Protein AF-A0A538TUV4-F1 (afdb_monomer_lite)

Sequence (134 aa):
MTKRAPPCDHSAYLRIYAVIRRIPRGRVATYGQVATLAGLPGRPRLAGYALYASRPHHRLPWHRVLGAGGRLTLAALDPASALTQRMRLEAEGVRFTARGRVDMVAFQWRPGGRRGEARAGHRGEARAGRRGVS

Structure (mmCIF, N/CA/C/O backbone):
data_AF-A0A538TUV4-F1
#
_entry.id   AF-A0A538TUV4-F1
#
loop_
_atom_site.group_PDB
_atom_site.id
_atom_site.type_symbol
_atom_site.label_atom_id
_atom_site.label_alt_id
_atom_site.label_comp_id
_atom_site.label_asym_id
_atom_site.label_entity_id
_atom_site.label_seq_id
_atom_site.pdbx_PDB_ins_code
_atom_site.Cartn_x
_atom_site.Cartn_y
_atom_site.Cartn_z
_atom_site.occupancy
_atom_site.B_iso_or_equiv
_atom_site.auth_seq_id
_atom_site.auth_comp_id
_atom_site.auth_asym_id
_atom_site.auth_atom_id
_atom_site.pdbx_PDB_model_num
ATOM 1 N N . MET A 1 1 ? 30.721 -9.680 -7.781 1.00 37.47 1 MET A N 1
ATOM 2 C CA . MET A 1 1 ? 29.442 -10.422 -7.675 1.00 37.47 1 MET A CA 1
ATOM 3 C C . MET A 1 1 ? 28.278 -9.432 -7.711 1.00 37.47 1 MET A C 1
ATOM 5 O O . MET A 1 1 ? 27.855 -8.934 -6.677 1.00 37.47 1 MET A O 1
ATOM 9 N N . THR A 1 2 ? 27.805 -9.059 -8.901 1.00 40.81 2 THR A N 1
ATOM 10 C CA . THR A 1 2 ? 26.701 -8.102 -9.079 1.00 40.81 2 THR A CA 1
ATOM 11 C C . THR A 1 2 ? 25.365 -8.788 -8.792 1.00 40.81 2 THR A C 1
ATOM 13 O O . THR A 1 2 ? 25.005 -9.784 -9.417 1.00 40.81 2 THR A O 1
ATOM 16 N N . LYS A 1 3 ? 24.620 -8.269 -7.811 1.00 35.59 3 LYS A N 1
ATOM 17 C CA . LYS A 1 3 ? 23.272 -8.729 -7.460 1.00 35.59 3 LYS A CA 1
ATOM 18 C C . LYS A 1 3 ? 22.330 -8.396 -8.620 1.00 35.59 3 LYS A C 1
ATOM 20 O O . LYS A 1 3 ? 21.786 -7.300 -8.695 1.00 35.59 3 LYS A O 1
ATOM 25 N N . ARG A 1 4 ? 22.205 -9.330 -9.561 1.00 33.66 4 ARG A N 1
ATOM 26 C CA . ARG A 1 4 ? 21.364 -9.228 -10.756 1.00 33.66 4 ARG A CA 1
ATOM 27 C C . ARG A 1 4 ? 19.926 -8.937 -10.319 1.00 33.66 4 ARG A C 1
ATOM 29 O O . ARG A 1 4 ? 19.302 -9.753 -9.641 1.00 33.66 4 ARG A O 1
ATOM 36 N N . ALA A 1 5 ? 19.435 -7.743 -10.651 1.00 45.44 5 ALA A N 1
ATOM 37 C CA . ALA A 1 5 ? 18.027 -7.403 -10.499 1.00 45.44 5 ALA A CA 1
ATOM 38 C C . ALA A 1 5 ? 17.188 -8.470 -11.234 1.00 45.44 5 ALA A C 1
ATOM 40 O O . ALA A 1 5 ? 17.599 -8.912 -12.313 1.00 45.44 5 ALA A O 1
ATOM 41 N N . PRO A 1 6 ? 16.067 -8.945 -10.658 1.00 50.00 6 PRO A N 1
ATOM 42 C CA . PRO A 1 6 ? 15.227 -9.942 -11.319 1.00 50.00 6 PRO A CA 1
ATOM 43 C C . PRO A 1 6 ? 14.772 -9.412 -12.688 1.00 50.00 6 PRO A C 1
ATOM 45 O O . PRO A 1 6 ? 14.607 -8.196 -12.812 1.00 50.00 6 PRO A O 1
ATOM 48 N N . PRO A 1 7 ? 14.572 -10.278 -13.704 1.00 49.16 7 PRO A N 1
ATOM 49 C CA . PRO A 1 7 ? 14.145 -9.841 -15.027 1.00 49.16 7 PRO A CA 1
ATOM 50 C C . PRO A 1 7 ? 12.883 -8.996 -14.879 1.00 49.16 7 PRO A C 1
ATOM 52 O O . PRO A 1 7 ? 11.860 -9.448 -14.356 1.00 49.16 7 PRO A O 1
ATOM 55 N N . CYS A 1 8 ? 13.020 -7.729 -15.253 1.00 51.62 8 CYS A N 1
ATOM 56 C CA . CYS A 1 8 ? 11.992 -6.716 -15.158 1.00 51.62 8 CYS A CA 1
ATOM 57 C C . CYS A 1 8 ? 10.882 -7.104 -16.132 1.00 51.62 8 CYS A C 1
ATOM 59 O O . CYS A 1 8 ? 10.924 -6.735 -17.301 1.00 51.62 8 CYS A O 1
ATOM 61 N N . ASP A 1 9 ? 9.895 -7.869 -15.678 1.00 63.66 9 ASP A N 1
ATOM 62 C CA . ASP A 1 9 ? 8.659 -8.024 -16.430 1.00 63.66 9 ASP A CA 1
ATOM 63 C C . ASP A 1 9 ? 7.939 -6.667 -16.390 1.00 63.66 9 ASP A C 1
ATOM 65 O O . ASP A 1 9 ? 7.183 -6.345 -15.468 1.00 63.66 9 ASP A O 1
ATOM 69 N N . HIS A 1 10 ? 8.278 -5.819 -17.364 1.00 73.00 10 HIS A N 1
ATOM 70 C CA . HIS A 1 10 ? 7.761 -4.462 -17.495 1.00 73.00 10 HIS A CA 1
ATOM 71 C C . HIS A 1 10 ? 6.225 -4.479 -17.545 1.00 73.00 10 HIS A C 1
ATOM 73 O O . HIS A 1 10 ? 5.577 -3.632 -16.931 1.00 73.00 10 HIS A O 1
ATOM 79 N N . SER A 1 11 ? 5.639 -5.514 -18.159 1.00 84.81 11 SER A N 1
ATOM 80 C CA . SER A 1 11 ? 4.192 -5.739 -18.190 1.00 84.81 11 SER A CA 1
ATOM 81 C C . SER A 1 11 ? 3.624 -5.999 -16.792 1.00 84.81 11 SER A C 1
ATOM 83 O O . SER A 1 11 ? 2.640 -5.370 -16.390 1.00 84.81 11 SER A O 1
ATOM 85 N N . ALA A 1 12 ? 4.273 -6.846 -15.986 1.00 87.62 12 ALA A N 1
ATOM 86 C CA . ALA A 1 12 ? 3.863 -7.076 -14.600 1.00 87.62 12 ALA A CA 1
ATOM 87 C C . ALA A 1 12 ? 3.899 -5.791 -13.754 1.00 87.62 12 ALA A C 1
ATOM 89 O O . ALA A 1 12 ? 2.971 -5.535 -12.981 1.00 87.62 12 ALA A O 1
ATOM 90 N N . TYR A 1 13 ? 4.932 -4.959 -13.909 1.00 89.81 13 TYR A N 1
ATOM 91 C CA . TYR A 1 13 ? 5.059 -3.703 -13.159 1.00 89.81 13 TYR A CA 1
ATOM 92 C C . TYR A 1 13 ? 3.974 -2.703 -13.560 1.00 89.81 13 TYR A C 1
ATOM 94 O O . TYR A 1 13 ? 3.335 -2.116 -12.687 1.00 89.81 13 TYR A O 1
ATOM 102 N N . LEU A 1 14 ? 3.695 -2.566 -14.859 1.00 89.62 14 LEU A N 1
ATOM 103 C CA . LEU A 1 14 ? 2.615 -1.711 -15.355 1.00 89.62 14 LEU A CA 1
ATOM 104 C C . LEU A 1 14 ? 1.245 -2.144 -14.816 1.00 89.62 14 LEU A C 1
ATOM 106 O O . LEU A 1 14 ? 0.465 -1.296 -14.376 1.00 89.62 14 LEU A O 1
ATOM 110 N N . ARG A 1 15 ? 0.969 -3.454 -14.764 1.00 92.00 15 ARG A N 1
ATOM 111 C CA . ARG A 1 15 ? -0.263 -4.002 -14.164 1.00 92.00 15 ARG A CA 1
ATOM 112 C C . ARG A 1 15 ? -0.363 -3.665 -12.676 1.00 92.00 15 ARG A C 1
ATOM 114 O O . ARG A 1 15 ? -1.412 -3.218 -12.215 1.00 92.00 15 ARG A O 1
ATOM 121 N N . ILE A 1 16 ? 0.735 -3.808 -11.933 1.00 92.62 16 ILE A N 1
ATOM 122 C CA . ILE A 1 16 ? 0.810 -3.422 -10.517 1.00 92.62 16 ILE A CA 1
ATOM 123 C C . ILE A 1 16 ? 0.552 -1.915 -10.346 1.00 92.62 16 ILE A C 1
ATOM 125 O O . ILE A 1 16 ? -0.258 -1.520 -9.505 1.00 92.62 16 ILE A O 1
ATOM 129 N N . TYR A 1 17 ? 1.170 -1.062 -11.166 1.00 91.81 17 TYR A N 1
ATOM 130 C CA . TYR A 1 17 ? 0.967 0.389 -11.116 1.00 91.81 17 TYR A CA 1
ATOM 131 C C . TYR A 1 17 ? -0.477 0.783 -11.425 1.00 91.81 17 TYR A C 1
ATOM 133 O O . TYR A 1 17 ? -1.034 1.645 -10.743 1.00 91.81 17 TYR A O 1
ATOM 141 N N . ALA A 1 18 ? -1.105 0.134 -12.408 1.00 91.56 18 ALA A N 1
ATOM 142 C CA . ALA A 1 18 ? -2.507 0.356 -12.744 1.00 91.56 18 ALA A CA 1
ATOM 143 C C . ALA A 1 18 ? -3.431 0.049 -11.555 1.00 91.56 18 ALA A C 1
ATOM 145 O O . ALA A 1 18 ? -4.340 0.825 -11.265 1.00 91.56 18 ALA A O 1
ATOM 146 N N . VAL A 1 19 ? -3.169 -1.031 -10.812 1.00 93.44 19 VAL A N 1
ATOM 147 C CA . VAL A 1 19 ? -3.923 -1.365 -9.593 1.00 93.44 19 VAL A CA 1
ATOM 148 C C . VAL A 1 19 ? -3.707 -0.324 -8.498 1.00 93.44 19 VAL A C 1
ATOM 150 O O . VAL A 1 19 ? -4.678 0.146 -7.911 1.00 93.44 19 VAL A O 1
ATOM 153 N N . ILE A 1 20 ? -2.459 0.080 -8.242 1.00 92.06 20 ILE A N 1
ATOM 154 C CA . ILE A 1 20 ? -2.135 1.059 -7.191 1.00 92.06 20 ILE A CA 1
ATOM 155 C C . ILE A 1 20 ? -2.835 2.400 -7.452 1.00 92.06 20 ILE A C 1
ATOM 157 O O . ILE A 1 20 ? -3.374 3.002 -6.525 1.00 92.06 20 ILE A O 1
ATOM 161 N N . ARG A 1 21 ? -2.900 2.847 -8.714 1.00 92.06 21 ARG A N 1
ATOM 162 C CA . ARG A 1 21 ? -3.614 4.080 -9.101 1.00 92.06 21 ARG A CA 1
ATOM 163 C C . ARG A 1 21 ? -5.115 4.030 -8.814 1.00 92.06 21 ARG A C 1
ATOM 165 O O . ARG A 1 21 ? -5.720 5.076 -8.610 1.00 92.06 21 ARG A O 1
ATOM 172 N N . ARG A 1 22 ? -5.716 2.838 -8.790 1.00 93.25 22 ARG A N 1
ATOM 173 C CA . ARG A 1 22 ? -7.155 2.647 -8.546 1.00 93.25 22 ARG A CA 1
ATOM 174 C C . ARG A 1 22 ? -7.528 2.633 -7.066 1.00 93.25 22 ARG A C 1
ATOM 176 O O . ARG A 1 22 ? -8.718 2.667 -6.764 1.00 93.25 22 ARG A O 1
ATOM 183 N N . ILE A 1 23 ? -6.555 2.578 -6.152 1.00 92.69 23 ILE A N 1
ATOM 184 C CA . ILE A 1 23 ? -6.830 2.609 -4.713 1.00 92.69 23 ILE A CA 1
ATOM 185 C C . ILE A 1 23 ? -7.368 4.006 -4.364 1.00 92.69 23 ILE A C 1
ATOM 187 O O . ILE A 1 23 ? -6.633 4.983 -4.530 1.00 92.69 23 ILE A O 1
ATOM 191 N N . PRO A 1 24 ? -8.620 4.141 -3.893 1.00 92.75 24 PRO A N 1
ATOM 192 C CA . PRO A 1 24 ? -9.211 5.444 -3.614 1.00 92.75 24 PRO A CA 1
ATOM 193 C C . PRO A 1 24 ? -8.592 6.090 -2.368 1.00 92.75 24 PRO A C 1
ATOM 195 O O . PRO A 1 24 ? -7.980 5.418 -1.535 1.00 92.75 24 PRO A O 1
ATOM 198 N N . ARG A 1 25 ? -8.759 7.412 -2.243 1.00 92.88 25 ARG A N 1
ATOM 199 C CA . ARG A 1 25 ? -8.331 8.169 -1.057 1.00 92.88 25 ARG A CA 1
ATOM 200 C C . ARG A 1 25 ? -9.011 7.619 0.198 1.00 92.88 25 ARG A C 1
ATOM 202 O O . ARG A 1 25 ? -10.193 7.284 0.155 1.00 92.88 25 ARG A O 1
ATOM 209 N N . GLY A 1 26 ? -8.260 7.509 1.292 1.00 92.12 26 GLY A N 1
ATOM 210 C CA . GLY A 1 26 ? -8.766 6.991 2.565 1.00 92.12 26 GLY A CA 1
ATOM 211 C C . GLY A 1 26 ? -8.963 5.473 2.579 1.00 92.12 26 GLY A C 1
ATOM 212 O O . GLY A 1 26 ? -9.571 4.944 3.502 1.00 92.12 26 GLY A O 1
ATOM 213 N N . ARG A 1 27 ? -8.470 4.745 1.569 1.00 94.12 27 ARG A N 1
ATOM 214 C CA . ARG A 1 27 ? -8.431 3.278 1.561 1.00 94.12 27 ARG A CA 1
ATOM 215 C C . ARG A 1 27 ? -7.011 2.781 1.345 1.00 94.12 27 ARG A C 1
ATOM 217 O O . ARG A 1 27 ? -6.181 3.453 0.738 1.00 94.12 27 ARG A O 1
ATOM 224 N N . VAL A 1 28 ? -6.754 1.569 1.822 1.00 94.19 28 VAL A N 1
ATOM 225 C CA . VAL A 1 28 ? -5.440 0.924 1.755 1.00 94.19 28 VAL A CA 1
ATOM 226 C C . VAL A 1 28 ? -5.536 -0.467 1.144 1.00 94.19 28 VAL A C 1
ATOM 228 O O . VAL A 1 28 ? -6.573 -1.122 1.219 1.00 94.19 28 VAL A O 1
ATOM 231 N N . ALA A 1 29 ? -4.452 -0.950 0.551 1.00 93.88 29 ALA A N 1
ATOM 232 C CA . ALA A 1 29 ? -4.359 -2.313 0.035 1.00 93.88 29 ALA A CA 1
ATOM 233 C C . ALA A 1 29 ? -3.069 -2.977 0.518 1.00 93.88 29 ALA A C 1
ATOM 235 O O . ALA A 1 29 ? -2.059 -2.311 0.739 1.00 93.88 29 ALA A O 1
ATOM 236 N N . THR A 1 30 ? -3.081 -4.301 0.669 1.00 94.44 30 THR A N 1
ATOM 237 C CA . THR A 1 30 ? -1.852 -5.043 0.987 1.00 94.44 30 THR A CA 1
ATOM 238 C C . THR A 1 30 ? -1.059 -5.359 -0.278 1.00 94.44 30 THR A C 1
ATOM 240 O O . THR A 1 30 ? -1.641 -5.495 -1.352 1.00 94.44 30 THR A O 1
ATOM 243 N N . TYR A 1 31 ? 0.257 -5.568 -0.171 1.00 93.06 31 TYR A N 1
ATOM 244 C CA . TYR A 1 31 ? 1.061 -6.055 -1.306 1.00 93.06 31 TYR A CA 1
ATOM 245 C C . TYR A 1 31 ? 0.511 -7.348 -1.922 1.00 93.06 31 TYR A C 1
ATOM 247 O O . TYR A 1 31 ? 0.519 -7.500 -3.140 1.00 93.06 31 TYR A O 1
ATOM 255 N N . GLY A 1 32 ? 0.008 -8.266 -1.088 1.00 92.06 32 GLY A N 1
ATOM 256 C CA . GLY A 1 32 ? -0.629 -9.499 -1.558 1.00 92.06 32 GLY A CA 1
ATOM 257 C C . GLY A 1 32 ? -1.883 -9.208 -2.371 1.00 92.06 32 GLY A C 1
ATOM 258 O O . GLY A 1 32 ? -2.020 -9.705 -3.482 1.00 92.06 32 GLY A O 1
ATOM 259 N N . GLN A 1 33 ? -2.746 -8.326 -1.868 1.00 93.50 33 GLN A N 1
ATOM 260 C CA . GLN A 1 33 ? -3.946 -7.910 -2.583 1.00 93.50 33 GLN A CA 1
ATOM 261 C C . GLN A 1 33 ? -3.619 -7.203 -3.901 1.00 93.50 33 GLN A C 1
ATOM 263 O O . GLN A 1 33 ? -4.247 -7.493 -4.914 1.00 93.50 33 GLN A O 1
ATOM 268 N N . VAL A 1 34 ? -2.640 -6.294 -3.909 1.00 94.00 34 VAL A N 1
ATOM 269 C CA . VAL A 1 34 ? -2.206 -5.601 -5.130 1.00 94.00 34 VAL A CA 1
ATOM 270 C C . VAL A 1 34 ? -1.709 -6.606 -6.167 1.00 94.00 34 VAL A C 1
ATOM 272 O O . VAL A 1 34 ? -2.100 -6.513 -7.326 1.00 94.00 34 VAL A O 1
ATOM 275 N N . ALA A 1 35 ? -0.907 -7.591 -5.756 1.00 92.62 35 ALA A N 1
ATOM 276 C CA . ALA A 1 35 ? -0.429 -8.644 -6.646 1.00 92.62 35 ALA A CA 1
ATOM 277 C C . ALA A 1 35 ? -1.591 -9.482 -7.210 1.00 92.62 35 ALA A C 1
ATOM 279 O O . ALA A 1 35 ? -1.677 -9.673 -8.420 1.00 92.62 35 ALA A O 1
ATOM 280 N N . THR A 1 36 ? -2.541 -9.900 -6.368 1.00 93.38 36 THR A N 1
ATOM 281 C CA . THR A 1 36 ? -3.736 -10.637 -6.806 1.00 93.38 36 THR A CA 1
ATOM 282 C C . THR A 1 36 ? -4.574 -9.834 -7.801 1.00 93.38 36 THR A C 1
ATOM 284 O O . THR A 1 36 ? -4.918 -10.348 -8.861 1.00 93.38 36 THR A O 1
ATOM 287 N N . LEU A 1 37 ? -4.852 -8.559 -7.517 1.00 92.19 37 LEU A N 1
ATOM 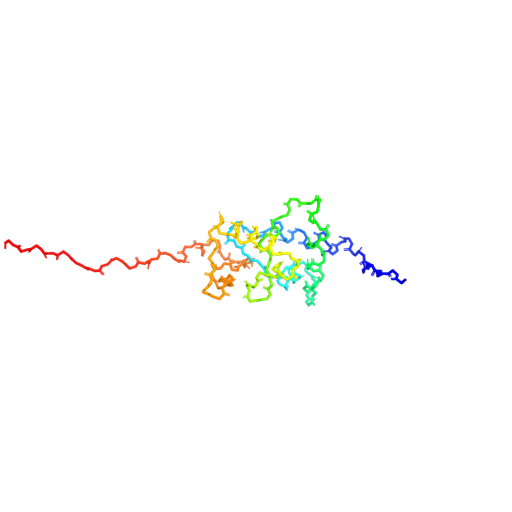288 C CA . LEU A 1 37 ? -5.629 -7.685 -8.406 1.00 92.19 37 LEU A CA 1
ATOM 289 C C . LEU A 1 37 ? -4.892 -7.338 -9.700 1.00 92.19 37 LEU A C 1
ATOM 291 O O . LEU A 1 37 ? -5.527 -7.059 -10.712 1.00 92.19 37 LEU A O 1
ATOM 295 N N . ALA A 1 38 ? -3.561 -7.377 -9.683 1.00 91.81 38 ALA A N 1
ATOM 296 C CA . ALA A 1 38 ? -2.754 -7.249 -10.885 1.00 91.81 38 ALA A CA 1
ATOM 297 C C . ALA A 1 38 ? -2.756 -8.541 -11.716 1.00 91.81 38 ALA A C 1
ATOM 299 O O . ALA A 1 38 ? -2.163 -8.546 -12.787 1.00 91.81 38 ALA A O 1
ATOM 300 N N . GLY A 1 39 ? -3.407 -9.621 -11.263 1.00 91.56 39 GLY A N 1
ATOM 301 C CA . GLY A 1 39 ? -3.402 -10.948 -11.884 1.00 91.56 39 GLY A CA 1
ATOM 302 C C . GLY A 1 39 ? -2.062 -11.673 -11.734 1.00 91.56 39 GLY A C 1
ATOM 303 O O . GLY A 1 39 ? -1.642 -12.402 -12.627 1.00 91.56 39 GLY A O 1
ATOM 304 N N . LEU A 1 40 ? -1.376 -11.421 -10.618 1.00 90.75 40 LEU A N 1
ATOM 305 C CA . LEU A 1 40 ? -0.100 -12.012 -10.215 1.00 90.75 40 LEU A CA 1
ATOM 306 C C . LEU A 1 40 ? -0.247 -12.624 -8.802 1.00 90.75 40 LEU A C 1
ATOM 308 O O . LEU A 1 40 ? 0.452 -12.203 -7.872 1.00 90.75 40 LEU A O 1
ATOM 312 N N . PRO A 1 41 ? -1.190 -13.566 -8.589 1.00 90.75 41 PRO A N 1
ATOM 313 C CA . PRO A 1 41 ? -1.463 -14.129 -7.267 1.00 90.75 41 PRO A CA 1
ATOM 314 C C . PRO A 1 41 ? -0.209 -14.780 -6.667 1.00 90.75 41 PRO A C 1
ATOM 316 O O . PRO A 1 41 ? 0.641 -15.308 -7.380 1.00 90.75 41 PRO A O 1
ATOM 319 N N . GLY A 1 42 ? -0.057 -14.697 -5.343 1.00 88.88 42 GLY A N 1
ATOM 320 C CA . GLY A 1 42 ? 1.094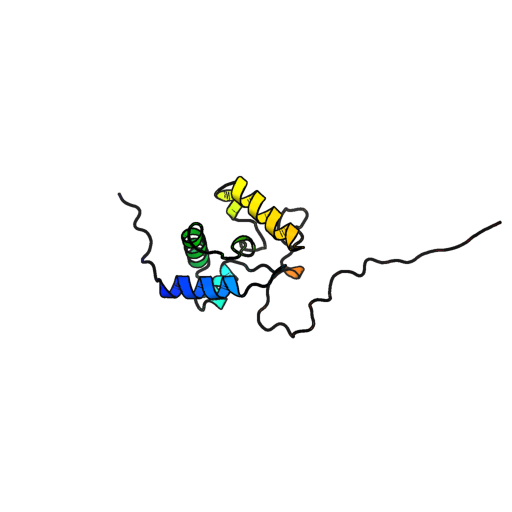 -15.277 -4.638 1.00 88.88 42 GLY A CA 1
ATOM 321 C C . GLY A 1 42 ? 2.422 -14.529 -4.825 1.00 88.88 42 GLY A C 1
ATOM 322 O O . GLY A 1 42 ? 3.446 -14.981 -4.320 1.00 88.88 42 GLY A O 1
ATOM 323 N N . ARG A 1 43 ? 2.434 -13.361 -5.492 1.00 89.88 43 ARG A N 1
ATOM 324 C CA . ARG A 1 43 ? 3.661 -12.5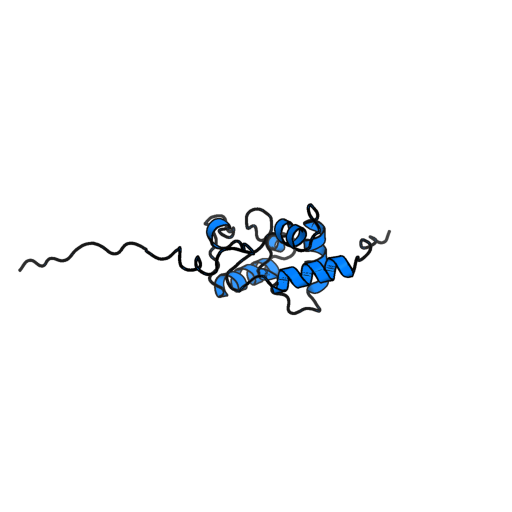78 -5.761 1.00 89.88 43 ARG A CA 1
ATOM 325 C C . ARG A 1 43 ? 3.717 -11.223 -5.017 1.00 89.88 43 ARG A C 1
ATOM 327 O O . ARG A 1 43 ? 4.024 -10.205 -5.639 1.00 89.88 43 ARG A O 1
ATOM 334 N N . PRO A 1 44 ? 3.503 -11.149 -3.682 1.00 87.69 44 PRO A N 1
ATOM 335 C CA . PRO A 1 44 ? 3.528 -9.880 -2.940 1.00 87.69 44 PRO A CA 1
ATOM 336 C C . PRO A 1 44 ? 4.899 -9.189 -2.968 1.00 87.69 44 PRO A C 1
ATOM 338 O O . PRO A 1 44 ? 4.976 -7.963 -2.989 1.00 87.69 44 PRO A O 1
ATOM 341 N N . ARG A 1 45 ? 5.996 -9.962 -3.003 1.00 88.75 45 ARG A N 1
ATOM 342 C CA . ARG A 1 45 ? 7.359 -9.410 -3.097 1.00 88.75 45 ARG A CA 1
ATOM 343 C C . ARG A 1 45 ? 7.575 -8.662 -4.414 1.00 88.75 45 ARG A C 1
ATOM 345 O O . ARG A 1 45 ? 8.195 -7.607 -4.406 1.00 88.75 45 ARG A O 1
ATOM 352 N N . LEU A 1 46 ? 6.995 -9.156 -5.512 1.00 88.44 46 LEU A N 1
ATOM 353 C CA . LEU A 1 46 ? 7.058 -8.496 -6.817 1.00 88.44 46 LEU A CA 1
ATOM 354 C C . LEU A 1 46 ? 6.345 -7.139 -6.797 1.00 88.44 46 LEU A C 1
ATOM 356 O O . LEU A 1 46 ? 6.885 -6.166 -7.311 1.00 88.44 46 LEU A O 1
ATOM 360 N N . ALA A 1 47 ? 5.183 -7.051 -6.142 1.00 88.56 47 ALA A N 1
ATOM 361 C CA . ALA A 1 47 ? 4.500 -5.775 -5.929 1.00 88.56 47 ALA A CA 1
ATOM 362 C C . ALA A 1 47 ? 5.350 -4.796 -5.103 1.00 88.56 47 ALA A C 1
ATOM 364 O O . ALA A 1 47 ? 5.393 -3.606 -5.411 1.00 88.56 47 ALA A O 1
ATOM 365 N N . GLY A 1 48 ? 6.071 -5.296 -4.094 1.00 86.88 48 GLY A N 1
ATOM 366 C CA . GLY A 1 48 ? 7.047 -4.513 -3.335 1.00 86.88 48 GLY A CA 1
ATOM 367 C C . GLY A 1 48 ? 8.195 -3.984 -4.199 1.00 86.88 48 GLY A C 1
ATOM 368 O O . GLY A 1 48 ? 8.511 -2.798 -4.124 1.00 86.88 48 GLY A O 1
ATOM 369 N N . TYR A 1 49 ? 8.779 -4.831 -5.052 1.00 87.12 49 TYR A N 1
ATOM 370 C CA . TYR A 1 49 ? 9.854 -4.431 -5.965 1.00 87.12 49 TYR A CA 1
ATOM 371 C C . TYR A 1 49 ? 9.392 -3.418 -7.011 1.00 87.12 49 TYR A C 1
ATOM 373 O O . TYR A 1 49 ? 10.076 -2.417 -7.215 1.00 87.12 49 TYR A O 1
ATOM 381 N N . ALA A 1 50 ? 8.215 -3.619 -7.608 1.00 86.62 50 ALA A N 1
ATOM 382 C CA . ALA A 1 50 ? 7.613 -2.651 -8.520 1.00 86.62 50 ALA A CA 1
ATOM 383 C C . ALA A 1 50 ? 7.403 -1.301 -7.818 1.00 86.62 50 ALA A C 1
ATOM 385 O O . ALA A 1 50 ? 7.814 -0.255 -8.317 1.00 86.62 50 ALA A O 1
ATOM 386 N N . LEU A 1 51 ? 6.828 -1.313 -6.610 1.00 83.75 51 LEU A N 1
ATOM 387 C CA . LEU A 1 51 ? 6.619 -0.088 -5.848 1.00 83.75 51 LEU A CA 1
ATOM 388 C C . LEU A 1 51 ? 7.943 0.615 -5.527 1.00 83.75 51 LEU A C 1
ATOM 390 O O . LEU A 1 51 ? 8.005 1.835 -5.635 1.00 83.75 51 LEU A O 1
ATOM 394 N N . TYR A 1 52 ? 8.996 -0.119 -5.166 1.00 81.69 52 TYR A N 1
ATOM 395 C CA . TYR A 1 52 ? 10.323 0.453 -4.923 1.00 81.69 52 TYR A CA 1
ATOM 396 C C . TYR A 1 52 ? 10.917 1.085 -6.191 1.00 81.69 52 TYR A C 1
ATOM 398 O O . TYR A 1 52 ? 11.335 2.240 -6.149 1.00 81.69 52 TYR A O 1
ATOM 406 N N . ALA A 1 53 ? 10.856 0.381 -7.325 1.00 81.12 53 ALA A N 1
ATOM 407 C CA . ALA A 1 53 ? 11.343 0.868 -8.618 1.00 81.12 53 ALA A CA 1
ATOM 408 C C . ALA A 1 53 ? 10.621 2.143 -9.101 1.00 81.12 53 ALA A C 1
ATOM 410 O O . ALA A 1 53 ? 11.198 2.946 -9.827 1.00 81.12 53 ALA A O 1
ATOM 411 N N . SER A 1 54 ? 9.370 2.362 -8.680 1.00 74.25 54 SER A N 1
ATOM 412 C CA . SER A 1 54 ? 8.572 3.531 -9.075 1.00 74.25 54 SER A CA 1
ATOM 413 C C . SER A 1 54 ? 8.886 4.839 -8.333 1.00 74.25 54 SER A C 1
ATOM 415 O O . SER A 1 54 ? 8.491 5.908 -8.805 1.00 74.25 54 SER A O 1
ATOM 417 N N . ARG A 1 55 ? 9.564 4.774 -7.176 1.00 66.31 55 ARG A N 1
ATOM 418 C CA . ARG A 1 55 ? 9.718 5.899 -6.228 1.00 66.31 55 ARG A CA 1
ATOM 419 C C . ARG A 1 55 ? 10.407 7.162 -6.764 1.00 66.31 55 ARG A C 1
ATOM 421 O O . ARG A 1 55 ? 10.089 8.216 -6.221 1.00 66.31 55 ARG A O 1
ATOM 428 N N . PRO A 1 56 ? 11.249 7.124 -7.815 1.00 55.81 56 PRO A N 1
ATOM 429 C CA . PRO A 1 56 ? 11.780 8.345 -8.422 1.00 55.81 56 PRO A CA 1
ATOM 430 C C . PRO A 1 56 ? 10.939 8.896 -9.590 1.00 55.81 56 PRO A C 1
ATOM 432 O O . PRO A 1 56 ? 11.109 10.052 -9.957 1.00 55.81 56 PRO A O 1
ATOM 435 N N . HIS A 1 57 ? 10.038 8.106 -10.192 1.00 54.59 57 HIS A N 1
ATOM 436 C CA . HIS A 1 57 ? 9.524 8.407 -11.542 1.00 54.59 57 HIS A CA 1
ATOM 437 C C . HIS A 1 57 ? 7.999 8.460 -11.674 1.00 54.59 57 HIS A C 1
ATOM 439 O O . HIS A 1 57 ? 7.489 8.959 -12.677 1.00 54.59 57 HIS A O 1
ATOM 445 N N . HIS A 1 58 ? 7.237 7.984 -10.683 1.00 59.8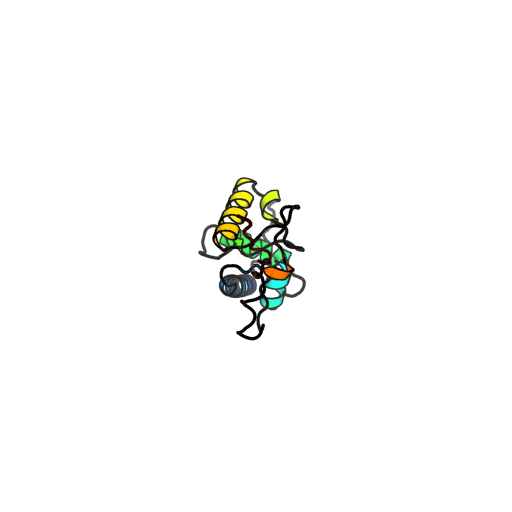8 58 HIS A N 1
ATOM 446 C CA . HIS A 1 58 ? 5.780 7.959 -10.793 1.00 59.88 58 HIS A CA 1
ATOM 447 C C . HIS A 1 58 ? 5.064 8.583 -9.591 1.00 59.88 58 HIS A C 1
ATOM 449 O O . HIS A 1 58 ? 5.309 8.231 -8.440 1.00 59.88 58 HIS A O 1
ATOM 455 N N . ARG A 1 59 ? 4.073 9.443 -9.881 1.00 77.12 59 ARG A N 1
ATOM 456 C CA . ARG A 1 59 ? 3.086 10.016 -8.940 1.00 77.12 59 ARG A CA 1
ATOM 457 C C . ARG A 1 59 ? 2.108 8.958 -8.388 1.00 77.12 59 ARG A C 1
ATOM 459 O O . ARG A 1 59 ? 0.896 9.156 -8.389 1.00 77.12 59 ARG A O 1
ATOM 466 N N . LEU A 1 60 ? 2.605 7.788 -7.991 1.00 84.69 60 LEU A N 1
ATOM 467 C CA . LEU A 1 60 ? 1.777 6.718 -7.441 1.00 84.69 60 LEU A CA 1
ATOM 468 C C . LEU A 1 60 ? 1.421 7.016 -5.978 1.00 84.69 60 LEU A C 1
ATOM 470 O O . LEU A 1 60 ? 2.286 7.479 -5.229 1.00 84.69 60 LEU A O 1
ATOM 474 N N . PRO A 1 61 ? 0.189 6.695 -5.534 1.00 89.75 61 PRO A N 1
ATOM 475 C CA . PRO A 1 61 ? -0.211 6.765 -4.129 1.00 89.75 61 PRO A CA 1
ATOM 476 C C . PRO A 1 61 ? 0.411 5.608 -3.330 1.00 89.75 61 PRO A C 1
ATOM 478 O O . PRO A 1 61 ? -0.279 4.753 -2.775 1.00 89.75 61 PRO A O 1
ATOM 481 N N . TRP A 1 62 ? 1.743 5.556 -3.300 1.00 87.81 62 TRP A N 1
ATOM 482 C CA . TRP A 1 62 ? 2.515 4.472 -2.699 1.00 87.81 62 TRP A CA 1
ATOM 483 C C . TRP A 1 62 ? 2.204 4.289 -1.214 1.00 87.81 62 TRP A C 1
ATOM 485 O O . TRP A 1 62 ? 2.251 3.169 -0.709 1.00 87.81 62 TRP A O 1
ATOM 495 N N . HIS A 1 63 ? 1.841 5.373 -0.523 1.00 89.56 63 HIS A N 1
ATOM 496 C CA . HIS A 1 63 ? 1.533 5.358 0.903 1.00 89.56 63 HIS A CA 1
ATOM 497 C C . HIS A 1 63 ? 0.297 4.516 1.228 1.00 89.56 63 HIS A C 1
ATOM 499 O O . HIS A 1 63 ? 0.199 4.015 2.344 1.00 89.56 63 HIS A O 1
ATOM 505 N N . ARG A 1 64 ? -0.593 4.275 0.253 1.00 92.12 64 ARG A N 1
ATOM 506 C CA . ARG A 1 64 ? -1.787 3.425 0.404 1.00 92.12 64 ARG A CA 1
ATOM 507 C C . ARG A 1 64 ? -1.489 1.921 0.359 1.00 92.12 64 ARG A C 1
ATOM 509 O O . ARG A 1 64 ? -2.396 1.123 0.597 1.00 92.12 64 ARG A O 1
ATOM 516 N N . VAL A 1 65 ? -0.252 1.514 0.056 1.00 91.75 65 VAL A N 1
ATOM 517 C CA . VAL A 1 65 ? 0.146 0.100 -0.016 1.00 91.75 65 VAL A CA 1
ATOM 518 C C . VAL A 1 65 ? 0.881 -0.321 1.258 1.00 91.75 65 VAL A C 1
ATOM 520 O O . VAL A 1 65 ? 1.901 0.260 1.634 1.00 91.75 65 VAL A O 1
ATOM 523 N N . LEU A 1 66 ? 0.366 -1.357 1.919 1.00 91.69 66 LEU A N 1
ATOM 524 C CA . LEU A 1 66 ? 0.820 -1.827 3.229 1.00 91.69 66 LEU A CA 1
ATOM 525 C C . LEU A 1 66 ? 1.288 -3.283 3.206 1.00 91.69 66 LEU A C 1
ATOM 527 O O . LEU A 1 66 ? 0.956 -4.072 2.317 1.00 91.69 66 LEU A O 1
ATOM 531 N N . GLY A 1 67 ? 2.025 -3.663 4.247 1.00 89.00 67 GLY A N 1
ATOM 532 C CA . GLY A 1 67 ? 2.300 -5.059 4.560 1.00 89.00 67 GLY A CA 1
ATOM 533 C C . GLY A 1 67 ? 1.048 -5.846 4.938 1.00 89.00 67 GLY A C 1
ATOM 534 O O . GLY A 1 67 ? -0.030 -5.293 5.168 1.00 89.00 67 GLY A O 1
ATOM 535 N N . ALA A 1 68 ? 1.213 -7.165 5.051 1.00 86.94 68 ALA A N 1
ATOM 536 C CA . ALA A 1 68 ? 0.178 -8.035 5.599 1.00 86.94 68 ALA A CA 1
ATOM 537 C C . ALA A 1 68 ? -0.273 -7.543 6.989 1.00 86.94 68 ALA A C 1
ATOM 539 O O . ALA A 1 68 ? 0.544 -7.081 7.792 1.00 86.94 68 ALA A O 1
ATOM 540 N N . GLY A 1 69 ? -1.581 -7.605 7.251 1.00 83.62 69 GLY A N 1
ATOM 541 C CA . GLY A 1 69 ? -2.170 -7.171 8.522 1.00 83.62 69 GLY A CA 1
ATOM 542 C C . GLY A 1 69 ? -2.057 -5.668 8.815 1.00 83.62 69 GLY A C 1
ATOM 543 O O . GLY A 1 69 ? -2.050 -5.292 9.984 1.00 83.62 69 GLY A O 1
ATOM 544 N N . GLY A 1 70 ? -1.915 -4.815 7.792 1.00 85.00 70 GLY A N 1
ATOM 545 C CA . GLY A 1 70 ? -1.907 -3.352 7.954 1.00 85.00 70 GLY A CA 1
ATOM 546 C C . GLY A 1 70 ? -0.601 -2.779 8.502 1.00 85.00 70 GLY A C 1
ATOM 547 O O . GLY A 1 70 ? -0.584 -1.672 9.039 1.00 85.00 70 GLY A O 1
ATOM 548 N N . ARG A 1 71 ? 0.503 -3.530 8.396 1.00 85.50 71 ARG A N 1
ATOM 549 C CA . ARG A 1 71 ? 1.817 -3.101 8.887 1.00 85.50 71 ARG A CA 1
ATOM 550 C C . ARG A 1 71 ? 2.466 -2.095 7.935 1.00 85.50 71 ARG A C 1
ATOM 552 O O . ARG A 1 71 ? 2.570 -2.358 6.735 1.00 85.50 71 ARG A O 1
ATOM 559 N N . LEU A 1 72 ? 2.991 -0.998 8.479 1.00 83.06 72 LEU A N 1
ATOM 560 C CA . LEU A 1 72 ? 3.874 -0.085 7.751 1.00 83.06 72 LEU A CA 1
ATOM 561 C C . LEU A 1 72 ? 5.233 -0.769 7.538 1.00 83.06 72 LEU A C 1
ATOM 563 O O . LEU A 1 72 ? 6.116 -0.728 8.386 1.00 83.06 72 LEU A O 1
ATOM 567 N N . THR A 1 73 ? 5.398 -1.463 6.413 1.00 69.94 73 THR A N 1
ATOM 568 C CA . THR A 1 73 ? 6.638 -2.199 6.099 1.00 69.94 73 THR A CA 1
ATOM 569 C C . THR A 1 73 ? 7.795 -1.292 5.712 1.00 69.94 73 THR A C 1
ATOM 571 O O . THR A 1 73 ? 8.931 -1.753 5.677 1.00 69.94 73 THR A O 1
ATOM 574 N N . LEU A 1 74 ? 7.526 -0.015 5.430 1.00 63.91 74 LEU A N 1
ATOM 575 C CA . LEU A 1 74 ? 8.563 0.958 5.109 1.00 63.91 74 LEU A CA 1
ATOM 576 C C . LEU A 1 74 ? 9.436 1.346 6.300 1.00 63.91 74 LEU A C 1
ATOM 578 O O . LEU A 1 74 ? 10.573 1.748 6.087 1.00 63.91 74 LEU A O 1
ATOM 582 N N . ALA A 1 75 ? 8.958 1.111 7.525 1.00 55.75 75 ALA A N 1
ATOM 583 C CA . ALA A 1 75 ? 9.715 1.366 8.750 1.00 55.75 75 ALA A CA 1
ATOM 584 C C . ALA A 1 75 ? 11.011 0.551 8.835 1.00 55.75 75 ALA A C 1
ATOM 586 O O . ALA A 1 75 ? 11.949 0.965 9.499 1.00 55.75 75 ALA A O 1
ATOM 587 N N . ALA A 1 76 ? 11.067 -0.594 8.148 1.00 50.94 76 ALA A N 1
ATOM 588 C CA . ALA A 1 76 ? 12.240 -1.462 8.126 1.00 50.94 76 ALA A CA 1
ATOM 589 C C . ALA A 1 76 ? 13.302 -1.047 7.091 1.00 50.94 76 ALA A C 1
ATOM 591 O O . ALA A 1 76 ? 14.398 -1.592 7.110 1.00 50.94 76 ALA A O 1
ATOM 592 N N . LEU A 1 77 ? 12.969 -0.148 6.159 1.00 59.47 77 LEU A N 1
ATOM 593 C CA . LEU A 1 77 ? 13.875 0.300 5.094 1.00 59.47 77 LEU A CA 1
ATOM 594 C C . LEU A 1 77 ? 14.409 1.707 5.362 1.00 59.47 77 LEU A C 1
ATOM 596 O O . LEU A 1 77 ? 15.570 1.971 5.082 1.00 59.47 77 LEU A O 1
ATOM 600 N N . ASP A 1 78 ? 13.557 2.592 5.879 1.00 64.94 78 ASP A N 1
ATOM 601 C CA . ASP A 1 78 ? 13.915 3.960 6.237 1.00 64.94 78 ASP A CA 1
ATOM 602 C C . ASP A 1 78 ? 12.873 4.525 7.234 1.00 64.94 78 ASP A C 1
ATOM 604 O O . ASP A 1 78 ? 11.683 4.618 6.895 1.00 64.94 78 ASP A O 1
ATOM 608 N N . PRO A 1 79 ? 13.279 4.903 8.461 1.00 63.91 79 PRO A N 1
ATOM 609 C CA . PRO A 1 79 ? 12.388 5.499 9.456 1.00 63.91 79 PRO A CA 1
ATOM 610 C C . PRO A 1 79 ? 11.665 6.761 8.959 1.00 63.91 79 PRO A C 1
ATOM 612 O O . PRO A 1 79 ? 10.480 6.945 9.254 1.00 63.91 79 PRO A O 1
ATOM 615 N N . ALA A 1 80 ? 12.327 7.598 8.151 1.00 71.25 80 ALA A N 1
ATOM 616 C CA . ALA A 1 80 ? 11.731 8.822 7.609 1.00 71.25 80 ALA A CA 1
ATOM 617 C C . ALA A 1 80 ? 10.611 8.510 6.597 1.00 71.25 80 ALA A C 1
ATOM 619 O O . ALA A 1 80 ? 9.545 9.142 6.598 1.00 71.25 80 ALA A O 1
ATOM 620 N N . SER A 1 81 ? 10.798 7.468 5.784 1.00 72.56 81 SER A N 1
ATOM 621 C CA . SER A 1 81 ? 9.783 6.951 4.862 1.00 72.56 81 SER A CA 1
ATOM 622 C C . SER A 1 81 ? 8.545 6.409 5.582 1.00 72.56 81 SER A C 1
ATOM 624 O O . SER A 1 81 ? 7.425 6.597 5.100 1.00 72.56 81 SER A O 1
ATOM 626 N N . ALA A 1 82 ? 8.706 5.763 6.742 1.00 75.81 82 ALA A N 1
ATOM 627 C CA . ALA A 1 82 ? 7.572 5.303 7.547 1.00 75.81 82 ALA A CA 1
ATOM 628 C C . ALA A 1 82 ? 6.763 6.450 8.152 1.00 75.81 82 ALA A C 1
ATOM 630 O O . ALA A 1 82 ? 5.531 6.412 8.098 1.00 75.81 82 ALA A O 1
ATOM 631 N N . LEU A 1 83 ? 7.438 7.470 8.686 1.00 81.69 83 LEU A N 1
ATOM 632 C CA . LEU A 1 83 ? 6.769 8.657 9.210 1.00 81.69 83 LEU A CA 1
ATOM 633 C C . LEU A 1 83 ? 5.986 9.368 8.100 1.00 81.69 83 LEU A C 1
ATOM 635 O O . LEU A 1 83 ? 4.792 9.625 8.245 1.00 81.69 83 LEU A O 1
ATOM 639 N N . THR A 1 84 ? 6.618 9.567 6.941 1.00 84.94 84 THR A N 1
ATOM 640 C CA . THR A 1 84 ? 5.976 10.163 5.759 1.00 84.94 84 THR A CA 1
ATOM 641 C C . THR A 1 84 ? 4.759 9.357 5.308 1.00 84.94 84 THR A C 1
ATOM 643 O O . THR A 1 84 ? 3.716 9.925 4.977 1.00 84.94 84 THR A O 1
ATOM 646 N N . GLN A 1 85 ? 4.864 8.023 5.299 1.00 87.81 85 GLN A N 1
ATOM 647 C CA . GLN A 1 85 ? 3.746 7.151 4.947 1.00 87.81 85 GLN A CA 1
ATOM 648 C C . GLN A 1 85 ? 2.568 7.353 5.895 1.00 87.81 85 GLN A C 1
ATOM 650 O O . GLN A 1 85 ? 1.431 7.509 5.447 1.00 87.81 85 GLN A O 1
ATOM 655 N N . ARG A 1 86 ? 2.851 7.342 7.199 1.00 88.38 86 ARG A N 1
ATOM 656 C CA . ARG A 1 86 ? 1.850 7.506 8.244 1.00 88.38 86 ARG A CA 1
ATOM 657 C C . ARG A 1 86 ? 1.149 8.855 8.132 1.00 88.38 86 ARG A C 1
ATOM 659 O O . ARG A 1 86 ? -0.072 8.870 8.030 1.00 88.38 86 ARG A O 1
ATOM 666 N N . MET A 1 87 ? 1.904 9.949 8.039 1.00 88.56 87 MET A N 1
ATOM 667 C CA . MET A 1 87 ? 1.345 11.299 7.909 1.00 88.56 87 MET A CA 1
ATOM 668 C C . MET A 1 87 ? 0.421 11.425 6.692 1.00 88.56 87 MET A C 1
ATOM 670 O O . MET A 1 87 ? -0.668 11.984 6.788 1.00 88.56 87 MET A O 1
ATOM 674 N N . ARG A 1 88 ? 0.816 10.862 5.541 1.00 90.19 88 ARG A N 1
ATOM 675 C CA . ARG A 1 88 ? -0.024 10.872 4.332 1.00 90.19 88 ARG A CA 1
ATOM 676 C C . ARG A 1 88 ? -1.309 10.066 4.504 1.00 90.19 88 ARG A C 1
ATOM 678 O O . ARG A 1 88 ? -2.337 10.460 3.970 1.00 90.19 88 ARG A O 1
ATOM 685 N N . LEU A 1 89 ? -1.260 8.944 5.219 1.00 91.38 89 LEU A N 1
ATOM 686 C CA . LEU A 1 89 ? -2.439 8.126 5.511 1.00 91.38 89 LEU A CA 1
ATOM 687 C C . LEU A 1 89 ? -3.385 8.824 6.496 1.00 91.38 89 LEU A C 1
ATOM 689 O O . LEU A 1 89 ? -4.592 8.857 6.261 1.00 91.38 89 LEU A O 1
ATOM 693 N N . GLU A 1 90 ? -2.846 9.434 7.549 1.00 91.38 90 GLU A N 1
ATOM 694 C CA . GLU A 1 90 ? -3.622 10.207 8.526 1.00 91.38 90 GLU A CA 1
ATOM 695 C C . GLU A 1 90 ? -4.288 11.426 7.866 1.00 91.38 90 GLU A C 1
ATOM 697 O O . GLU A 1 90 ? -5.475 11.663 8.081 1.00 91.38 90 GLU A O 1
ATOM 702 N N . ALA A 1 91 ? -3.597 12.115 6.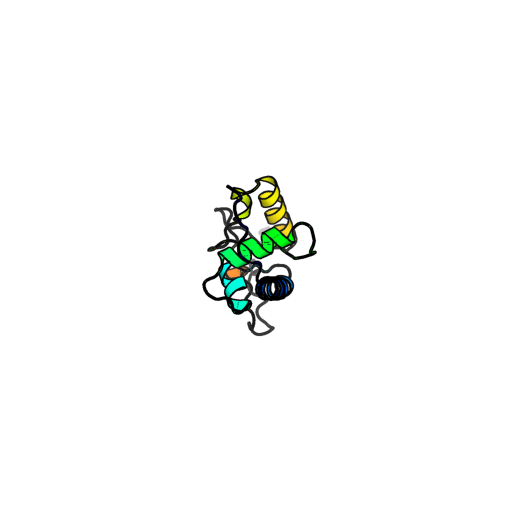949 1.00 91.12 91 ALA A N 1
ATOM 703 C CA . ALA A 1 91 ? -4.166 13.197 6.132 1.00 91.12 91 ALA A CA 1
ATOM 704 C C . ALA A 1 91 ? -5.281 12.736 5.164 1.00 91.12 91 ALA A C 1
ATOM 706 O O . ALA A 1 91 ? -6.015 13.545 4.586 1.00 91.12 91 ALA A O 1
ATOM 707 N N . GLU A 1 92 ? -5.418 11.428 4.947 1.00 91.94 92 GLU A N 1
ATOM 708 C CA . GLU A 1 92 ? -6.533 10.824 4.218 1.00 91.94 92 GLU A CA 1
ATOM 709 C C . GLU A 1 92 ? -7.635 10.274 5.136 1.00 91.94 92 GLU A C 1
ATOM 711 O O . GLU A 1 92 ? -8.606 9.710 4.634 1.00 91.94 92 GLU A O 1
ATOM 716 N N . GLY A 1 93 ? -7.510 10.445 6.455 1.00 91.62 93 GLY A N 1
ATOM 717 C CA . GLY A 1 93 ? -8.467 9.959 7.451 1.00 91.62 93 GLY A CA 1
ATOM 718 C C . GLY A 1 93 ? -8.293 8.485 7.826 1.00 91.62 93 GLY A C 1
ATOM 719 O O . GLY A 1 93 ? -9.177 7.904 8.457 1.00 91.62 93 GLY A O 1
ATOM 720 N N . VAL A 1 94 ? -7.177 7.854 7.444 1.00 91.56 94 VAL A N 1
ATOM 721 C CA . VAL A 1 94 ? -6.881 6.464 7.812 1.00 91.56 94 VAL A CA 1
ATOM 722 C C . VAL A 1 94 ? -6.429 6.409 9.266 1.00 91.56 94 VAL A C 1
ATOM 724 O O . VAL A 1 94 ? -5.477 7.081 9.657 1.00 91.56 94 VAL A O 1
ATOM 727 N N . ARG A 1 95 ? -7.099 5.575 10.066 1.00 90.25 95 ARG A N 1
ATOM 728 C CA . ARG A 1 95 ? -6.781 5.404 11.488 1.00 90.25 95 ARG A CA 1
ATOM 729 C C . ARG A 1 95 ? -5.853 4.219 11.721 1.00 90.25 95 ARG A C 1
ATOM 731 O O . ARG A 1 95 ? -5.932 3.184 11.052 1.00 90.25 95 ARG A O 1
ATOM 738 N N . PHE A 1 96 ? -5.010 4.379 12.732 1.00 88.38 96 PHE A N 1
ATOM 739 C CA . PHE A 1 96 ? -4.101 3.355 13.219 1.00 88.38 96 PHE A CA 1
ATOM 740 C C . PHE A 1 96 ? -4.596 2.817 14.562 1.00 88.38 96 PHE A C 1
ATOM 742 O O . PHE A 1 96 ? -5.097 3.548 15.409 1.00 88.38 96 PHE A O 1
ATOM 749 N N . THR A 1 97 ? -4.443 1.516 14.744 1.00 87.69 97 THR A N 1
ATOM 750 C CA . THR A 1 97 ? -4.645 0.806 16.007 1.00 87.69 97 THR A CA 1
ATOM 751 C C . THR A 1 97 ? -3.570 1.191 17.028 1.00 87.69 97 THR A C 1
ATOM 753 O O . THR A 1 97 ? -2.495 1.664 16.655 1.00 87.69 97 THR A O 1
ATOM 756 N N . ALA A 1 98 ? -3.803 0.884 18.309 1.00 82.94 98 ALA A N 1
ATOM 757 C CA . ALA A 1 98 ? -2.828 1.099 19.388 1.00 82.94 98 ALA A CA 1
ATOM 758 C C . ALA A 1 98 ? -1.463 0.423 19.132 1.00 82.94 98 ALA A C 1
ATOM 760 O O . ALA A 1 98 ? -0.437 0.869 19.628 1.00 82.94 98 ALA A O 1
ATOM 761 N N . ARG A 1 99 ? -1.430 -0.628 18.300 1.00 83.50 99 ARG A N 1
ATOM 762 C CA . ARG A 1 99 ? -0.204 -1.334 17.886 1.00 83.50 99 ARG A CA 1
ATOM 763 C C . ARG A 1 99 ? 0.489 -0.704 16.667 1.00 83.50 99 ARG A C 1
ATOM 765 O O . ARG A 1 99 ? 1.350 -1.339 16.062 1.00 83.50 99 ARG A O 1
ATOM 772 N N . GLY A 1 100 ? 0.065 0.486 16.237 1.00 83.81 100 GLY A N 1
ATOM 773 C CA . GLY A 1 100 ? 0.635 1.201 15.090 1.00 83.81 100 GLY A CA 1
ATOM 774 C C . GLY A 1 100 ? 0.327 0.574 13.725 1.00 83.81 100 GLY A C 1
ATOM 775 O O . GLY A 1 100 ? 1.026 0.845 12.750 1.00 83.81 100 GLY A O 1
ATOM 776 N N . ARG A 1 101 ? -0.698 -0.282 13.631 1.00 88.31 101 ARG A N 1
ATOM 777 C CA . ARG A 1 101 ? -1.150 -0.901 12.369 1.00 88.31 101 ARG A CA 1
ATOM 778 C C . ARG A 1 101 ? -2.413 -0.228 11.869 1.00 88.31 101 ARG A C 1
ATOM 780 O O . ARG A 1 101 ? -3.237 0.153 12.692 1.00 88.31 101 ARG A O 1
ATOM 787 N N . VAL A 1 102 ? -2.603 -0.142 10.559 1.00 89.00 102 VAL A N 1
ATOM 788 C CA . VAL A 1 102 ? -3.872 0.339 9.996 1.00 89.00 102 VAL A CA 1
ATOM 789 C C . VAL A 1 102 ? -4.995 -0.643 10.320 1.00 89.00 102 VAL A C 1
ATOM 791 O O . VAL A 1 102 ? -4.805 -1.858 10.229 1.00 89.00 102 VAL A O 1
ATOM 794 N N . ASP A 1 103 ? -6.164 -0.114 10.678 1.00 89.94 103 ASP A N 1
ATOM 795 C CA . ASP A 1 103 ? -7.383 -0.909 10.814 1.00 89.94 103 ASP A CA 1
ATOM 796 C C . ASP A 1 103 ? -7.840 -1.411 9.432 1.00 89.94 103 ASP A C 1
ATOM 798 O O . ASP A 1 103 ? -8.505 -0.720 8.656 1.00 89.94 103 ASP A O 1
ATOM 802 N N . MET A 1 104 ? -7.435 -2.636 9.102 1.00 88.06 104 MET A N 1
ATOM 803 C CA . MET A 1 104 ? -7.743 -3.261 7.817 1.00 88.06 104 MET A CA 1
ATOM 804 C C . MET A 1 104 ? -9.237 -3.565 7.658 1.00 88.06 104 MET A C 1
ATOM 806 O O . MET A 1 104 ? -9.712 -3.634 6.529 1.00 88.06 104 MET A O 1
ATOM 810 N N . VAL A 1 105 ? -9.999 -3.715 8.744 1.00 87.44 105 VAL A N 1
ATOM 811 C CA . VAL A 1 105 ? -11.444 -3.970 8.646 1.00 87.44 105 VAL A CA 1
ATOM 812 C C . VAL A 1 105 ? -12.147 -2.728 8.104 1.00 87.44 105 VAL A C 1
ATOM 814 O O . VAL A 1 105 ? -12.938 -2.828 7.167 1.00 87.44 105 VAL A O 1
ATOM 817 N N . ALA A 1 106 ? -11.794 -1.554 8.629 1.00 88.44 106 ALA A N 1
ATOM 818 C CA . ALA A 1 106 ? -12.388 -0.287 8.214 1.00 88.44 106 ALA A CA 1
ATOM 819 C C . ALA A 1 106 ? -11.840 0.231 6.870 1.00 88.44 106 ALA A C 1
ATOM 821 O O . ALA A 1 106 ? -12.599 0.699 6.017 1.00 88.44 106 ALA A O 1
ATOM 822 N N . PHE A 1 107 ? -10.521 0.156 6.662 1.00 92.88 107 PHE A N 1
ATOM 823 C CA . PHE A 1 107 ? -9.857 0.904 5.587 1.00 92.88 107 PHE A CA 1
ATOM 824 C C . PHE A 1 107 ? -9.400 0.057 4.401 1.00 92.88 107 PHE A C 1
ATOM 826 O O . PHE A 1 107 ? -9.002 0.627 3.381 1.00 92.88 107 PHE A O 1
ATOM 833 N N . GLN A 1 108 ? -9.463 -1.278 4.465 1.00 93.38 108 GLN A N 1
ATOM 834 C CA . GLN A 1 108 ? -9.052 -2.094 3.325 1.00 93.38 108 GLN A CA 1
ATOM 835 C C . GLN A 1 108 ? -9.937 -1.804 2.108 1.00 93.38 108 GLN A C 1
ATOM 837 O O . GLN A 1 108 ? -11.170 -1.775 2.170 1.00 93.38 108 GLN A O 1
ATOM 842 N N . TRP A 1 109 ? -9.289 -1.560 0.977 1.00 94.19 109 TRP A N 1
ATOM 843 C CA . TRP A 1 109 ? -9.939 -1.381 -0.305 1.00 94.19 109 TRP A CA 1
ATOM 844 C C . TRP A 1 109 ? -10.526 -2.716 -0.762 1.00 94.19 109 TRP A C 1
ATOM 846 O O . TRP A 1 109 ? -9.829 -3.725 -0.774 1.00 94.19 109 TRP A O 1
ATOM 856 N N . ARG A 1 110 ? -11.797 -2.736 -1.161 1.00 89.44 110 ARG A N 1
ATOM 857 C CA . ARG A 1 110 ? -12.460 -3.919 -1.724 1.00 89.44 110 ARG A CA 1
ATOM 858 C C . ARG A 1 110 ? -13.047 -3.548 -3.087 1.00 89.44 110 ARG A C 1
ATOM 860 O O . ARG A 1 110 ? -14.058 -2.845 -3.127 1.00 89.44 110 ARG A O 1
ATOM 867 N N . PRO A 1 111 ? -12.414 -3.937 -4.207 1.00 80.12 111 PRO A N 1
ATOM 868 C CA . PRO A 1 111 ? -12.985 -3.681 -5.523 1.00 80.12 111 PRO A CA 1
ATOM 869 C C . PRO A 1 111 ? -14.290 -4.474 -5.671 1.00 80.12 111 PRO A C 1
ATOM 871 O O . PRO A 1 111 ? -14.331 -5.656 -5.349 1.00 80.12 111 PRO A O 1
ATOM 874 N N . GLY A 1 112 ? -15.361 -3.812 -6.115 1.00 71.25 112 GLY A N 1
ATOM 875 C CA . GLY A 1 112 ? -16.683 -4.436 -6.265 1.00 71.25 112 GLY A CA 1
ATOM 876 C C . GLY A 1 112 ? -17.589 -4.368 -5.030 1.00 71.25 112 GLY A C 1
ATOM 877 O O . GLY A 1 112 ? -18.710 -4.864 -5.084 1.00 71.25 112 GLY A O 1
ATOM 878 N N . GLY A 1 113 ? -17.164 -3.718 -3.938 1.00 55.47 113 GLY A N 1
ATOM 879 C CA . GLY A 1 113 ? -18.089 -3.349 -2.865 1.00 55.47 113 GLY A CA 1
ATOM 880 C C . GLY A 1 113 ? -19.176 -2.430 -3.425 1.00 55.47 113 GLY A C 1
ATOM 881 O O . GLY A 1 113 ? -18.859 -1.409 -4.038 1.00 55.47 113 GLY A O 1
ATOM 882 N N . ARG A 1 114 ? -20.446 -2.819 -3.266 1.00 44.06 114 ARG A N 1
ATOM 883 C CA . ARG A 1 114 ? -21.624 -2.036 -3.669 1.00 44.06 114 ARG A CA 1
ATOM 884 C C . ARG A 1 114 ? -21.406 -0.561 -3.308 1.00 44.06 114 ARG A C 1
ATOM 886 O O . ARG A 1 114 ? -20.965 -0.262 -2.201 1.00 44.06 114 ARG A O 1
ATOM 893 N N . ARG A 1 115 ? -21.714 0.353 -4.234 1.00 42.72 115 ARG A N 1
ATOM 894 C CA . ARG A 1 115 ? -21.495 1.820 -4.182 1.00 42.72 115 ARG A CA 1
ATOM 895 C C . ARG A 1 115 ? -22.062 2.572 -2.945 1.00 42.72 115 ARG A C 1
ATOM 897 O O . ARG A 1 115 ? -22.080 3.795 -2.968 1.00 42.72 115 ARG A O 1
ATOM 904 N N . GLY A 1 116 ? -22.505 1.902 -1.876 1.00 41.50 116 GLY A N 1
ATOM 905 C CA . GLY A 1 116 ? -23.230 2.489 -0.740 1.00 41.50 116 GLY A CA 1
ATOM 906 C C . GLY A 1 116 ? -22.616 2.327 0.659 1.00 41.50 116 GLY A C 1
ATOM 907 O O . GLY A 1 116 ? -23.140 2.913 1.598 1.00 41.50 116 GLY A O 1
ATOM 908 N N . GLU A 1 117 ? -21.510 1.602 0.851 1.00 43.56 117 GLU A N 1
ATOM 909 C CA . GLU A 1 117 ? -21.031 1.258 2.210 1.00 43.56 117 GLU A CA 1
ATOM 910 C C . GLU A 1 117 ? -19.897 2.160 2.741 1.00 43.56 117 GLU A C 1
ATOM 912 O O . GLU A 1 117 ? -19.067 1.764 3.556 1.00 43.56 117 GLU A O 1
ATOM 917 N N . ALA A 1 118 ? -19.851 3.414 2.284 1.00 45.16 118 ALA A N 1
ATOM 918 C CA . ALA A 1 118 ? -18.939 4.442 2.800 1.00 45.16 118 ALA A CA 1
ATOM 919 C C . ALA A 1 118 ? -19.487 5.188 4.042 1.00 45.16 118 ALA A C 1
ATOM 921 O O . ALA A 1 118 ? -18.933 6.214 4.424 1.00 45.16 118 ALA A O 1
ATOM 922 N N . ARG A 1 119 ? -20.565 4.698 4.679 1.00 43.38 119 ARG A N 1
ATOM 923 C CA . ARG A 1 119 ? -21.219 5.336 5.846 1.00 43.38 119 ARG A CA 1
ATOM 924 C C . ARG A 1 119 ? -21.143 4.552 7.167 1.00 43.38 119 ARG A C 1
ATOM 926 O O . ARG A 1 119 ? -21.818 4.926 8.121 1.00 43.38 119 ARG A O 1
ATOM 933 N N . ALA A 1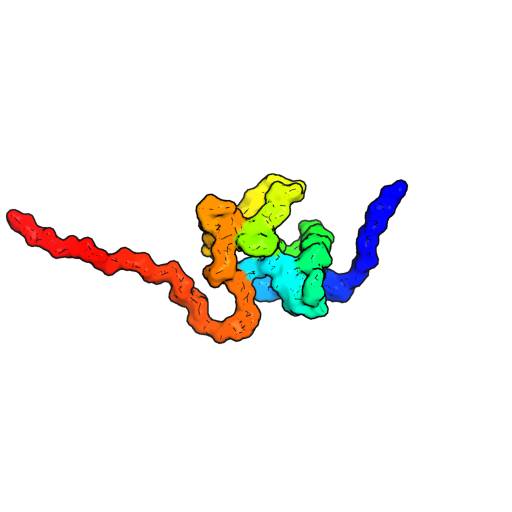 120 ? -20.335 3.500 7.276 1.00 45.03 120 ALA A N 1
ATOM 934 C CA . ALA A 1 120 ? -20.190 2.770 8.537 1.00 45.03 120 ALA A CA 1
ATOM 935 C C . ALA A 1 120 ? -18.953 3.256 9.309 1.00 45.03 120 ALA A C 1
ATOM 937 O O . ALA A 1 120 ? -17.828 2.898 8.969 1.00 45.03 120 ALA A O 1
ATOM 938 N N . GLY A 1 121 ? -19.159 4.073 10.349 1.00 41.72 121 GLY A N 1
ATOM 939 C CA . GLY A 1 121 ? -18.100 4.303 11.336 1.00 41.72 121 GLY A CA 1
ATOM 940 C C . GLY A 1 121 ? -18.168 5.541 12.228 1.00 41.72 121 GLY A C 1
ATOM 941 O O . GLY A 1 121 ? -17.269 5.688 13.050 1.00 41.72 121 GLY A O 1
ATOM 942 N N . HIS A 1 122 ? -19.178 6.414 12.129 1.00 44.12 122 HIS A N 1
ATOM 943 C CA . HIS A 1 122 ? -19.371 7.461 13.138 1.00 44.12 122 HIS A CA 1
ATOM 944 C C . HIS A 1 122 ? -20.832 7.556 13.579 1.00 44.12 122 HIS A C 1
ATOM 946 O O . HIS A 1 122 ? -21.635 8.318 13.048 1.00 44.12 122 HIS A O 1
ATOM 952 N N . ARG A 1 123 ? -21.173 6.740 14.575 1.00 39.88 123 ARG A N 1
ATOM 953 C CA . ARG A 1 123 ? -22.247 7.042 15.518 1.00 39.88 123 ARG A CA 1
ATOM 954 C C . ARG A 1 123 ? -21.716 6.712 16.913 1.00 39.88 123 ARG A C 1
ATOM 956 O O . ARG A 1 123 ? -21.992 5.658 17.465 1.00 39.88 123 ARG A O 1
ATOM 963 N N . GLY A 1 124 ? -20.844 7.593 17.406 1.00 39.47 124 GLY A N 1
ATOM 964 C CA . GLY A 1 124 ? -20.536 7.677 18.830 1.00 39.47 124 GLY A CA 1
ATOM 965 C C . GLY A 1 124 ? -21.715 8.366 19.504 1.00 39.47 124 GLY A C 1
ATOM 966 O O . GLY A 1 124 ? -21.861 9.577 19.402 1.00 39.47 124 GLY A O 1
ATOM 967 N N . GLU A 1 125 ? -22.632 7.546 19.997 1.00 37.66 125 GLU A N 1
ATOM 968 C CA . GLU A 1 125 ? -23.367 7.702 21.253 1.00 37.66 125 GLU A CA 1
ATOM 969 C C . GLU A 1 125 ? -23.423 9.121 21.860 1.00 37.66 125 GLU A C 1
ATOM 971 O O . GLU A 1 125 ? -22.498 9.588 22.515 1.00 37.66 125 GLU A O 1
ATOM 976 N N . ALA A 1 126 ? -24.564 9.787 21.666 1.00 45.31 126 ALA A N 1
ATOM 977 C CA . ALA A 1 126 ? -24.993 10.946 22.440 1.00 45.31 126 ALA A CA 1
ATOM 978 C C . ALA A 1 126 ? -26.378 10.647 23.040 1.00 45.31 126 ALA A C 1
ATOM 980 O O . ALA A 1 126 ? -27.383 10.651 22.328 1.00 45.31 126 ALA A O 1
ATOM 981 N N . ARG A 1 127 ? -26.408 10.338 24.343 1.00 41.47 127 ARG A N 1
ATOM 982 C CA . ARG A 1 127 ? -27.543 10.350 25.301 1.00 41.47 127 ARG A CA 1
ATOM 983 C C . ARG A 1 127 ? -26.947 9.898 26.645 1.00 41.47 127 ARG A C 1
ATOM 985 O O . ARG A 1 127 ? -26.196 8.941 26.638 1.00 41.47 127 ARG A O 1
ATOM 992 N N . ALA A 1 128 ? -27.167 10.485 27.818 1.00 42.03 128 ALA A N 1
ATOM 993 C CA . ALA A 1 128 ? -28.175 11.385 28.383 1.00 42.03 128 ALA A CA 1
ATOM 994 C C . ALA A 1 128 ? -27.501 12.185 29.541 1.00 42.03 128 ALA A C 1
ATOM 996 O O . ALA A 1 128 ? -26.399 11.841 29.937 1.00 42.03 128 ALA A O 1
ATOM 997 N N . GLY A 1 129 ? -28.046 13.241 30.149 1.00 39.41 129 GLY A N 1
ATOM 998 C CA . GLY A 1 129 ? -29.413 13.730 30.165 1.00 39.41 129 GLY A CA 1
ATOM 999 C C . GLY A 1 129 ? -29.516 15.138 30.771 1.00 39.41 129 GLY A C 1
ATOM 1000 O O . GLY A 1 129 ? -28.634 15.623 31.471 1.00 39.41 129 GLY A O 1
ATOM 1001 N N . ARG A 1 130 ? -30.632 15.787 30.441 1.00 51.56 130 ARG A N 1
ATOM 1002 C CA . ARG A 1 130 ? -31.123 17.045 31.008 1.00 51.56 130 ARG A CA 1
ATOM 1003 C C . ARG A 1 130 ? -31.793 16.797 32.366 1.00 51.56 130 ARG A C 1
ATOM 1005 O O . ARG A 1 130 ? -32.508 15.799 32.483 1.00 51.56 130 ARG A O 1
ATOM 1012 N N . ARG A 1 131 ? -31.648 17.769 33.278 1.00 48.44 131 ARG A N 1
ATOM 1013 C CA . ARG A 1 131 ? -32.571 18.290 34.327 1.00 48.44 131 ARG A CA 1
ATOM 1014 C C . ARG A 1 131 ? -31.673 18.834 35.456 1.00 48.44 131 ARG A C 1
ATOM 1016 O O . ARG A 1 131 ? -30.872 18.078 35.974 1.00 48.44 131 ARG A O 1
ATOM 1023 N N . GLY A 1 132 ? -31.624 20.121 35.794 1.00 42.50 132 GLY A N 1
ATOM 1024 C CA . GLY A 1 132 ? -32.722 21.075 35.897 1.00 42.50 132 GLY A CA 1
ATOM 1025 C C . GLY A 1 132 ? -33.448 20.825 37.214 1.00 42.50 132 GLY A C 1
ATOM 1026 O O . GLY A 1 132 ? -34.454 20.125 37.203 1.00 42.50 132 GLY A O 1
ATOM 1027 N N . VAL A 1 133 ? -32.904 21.335 38.319 1.00 52.00 133 VAL A N 1
ATOM 1028 C CA . VAL A 1 133 ? -33.605 21.496 39.598 1.00 52.00 133 VAL A CA 1
ATOM 1029 C C . VAL A 1 133 ? -33.236 22.881 40.116 1.00 52.00 133 VAL A C 1
ATOM 1031 O O . VAL A 1 133 ? -32.067 23.267 40.067 1.00 52.00 133 VAL A O 1
ATOM 1034 N N . SER A 1 134 ? -34.292 23.615 40.452 1.00 45.81 134 SER A N 1
ATOM 1035 C CA . SER A 1 134 ? -34.337 24.964 41.007 1.00 45.81 134 SER A CA 1
ATOM 1036 C C . SER A 1 134 ? -33.647 25.098 42.356 1.00 45.81 134 SER A C 1
ATOM 1038 O O . SER A 1 134 ? -33.512 24.070 43.055 1.00 45.81 134 SER A O 1
#

pLDDT: mean 75.84, std 19.57, range [33.66, 94.44]

Foldseek 3Di:
DDPDDPPCPVLLLVLLQVLQQPQDQQAAEELQRSCVSSVNHPPSVVSVVSLVVCVPPDPGLSLRYAHPQQHQPCCVVDVVVSVVSVVRNVVSVFDADPVRGTPCVLHHDDPPDPPPPPPPDDDPDDDDDDDDDD

Organism: Eiseniibacteriota bacterium (NCBI:txid2212470)

Secondary structure (DSSP, 8-state):
----PPP--HHHHHHHHHHHHTSPTT-BEEHHHHHHHTT-TT-HHHHHHHHHHHTTT----GGGEE-GGG--GGGGT-HHHHHHHHHHHHTTT--B-TTS-B-HHHHB--TT--TT-TT-S-------------

Radius of gyration: 19.04 Å; chains: 1; bounding box: 64×40×59 Å

InterPro domains:
  IPR014048 Methylated-DNA-[protein]-cysteine S-methyltransferase, DNA binding [PF01035] (14-94)
  IPR014048 Methylated-DNA-[protein]-cysteine S-methyltransferase, DNA binding [cd06445] (13-93)
  IPR036217 Methylated DNA-protein cysteine methyltransferase, DNA binding domain [SSF46767] (12-95)
  IPR036388 Winged helix-like DNA-binding domain superfamily [G3DSA:1.10.10.10] (10-118)
  IPR052520 Alkyltransferase-like DNA repair [PTHR42942] (11-113)